Protein AF-A0A822HPT4-F1 (afdb_monomer_lite)

Secondary structure (DSSP, 8-state):
-HHHHHHHHHHHHHHHHHHHHHHHHHHHHS-HHHHHHHHHHHHHHHHHHHHHHHHHHHHHHHHPPSSPPHHHHHHHHHHHHHHHHHHHHHHHHHHHHPPSSPPHHHHHHHHHHHHHHHHHHHHHHTTTTTTSTTTSSSSS---

Foldseek 3Di:
DVVLVVQLVVQLVLLVCLLVLLLCCLVPQADPVVNVPCVVVLSVVLNVLSVQLSVLLSCLSVPADPVGDVVSVCSNVVSSVVSNVSSCVRLVNSVVPDDPDDDPVNVVVVVVVVVVVVLSVCLVVQPPCVVPPPPCPPHPGSD

pLDDT: mean 85.52, std 8.44, range [64.25, 97.12]

Structure (mmCIF, N/CA/C/O backbone):
data_AF-A0A822HPT4-F1
#
_entry.id   AF-A0A822HPT4-F1
#
loop_
_atom_site.group_PDB
_atom_site.id
_atom_site.type_symbol
_atom_site.label_atom_id
_atom_site.label_alt_id
_atom_site.label_comp_id
_atom_site.label_asym_id
_atom_site.label_entity_id
_atom_site.label_seq_id
_atom_site.pdbx_PDB_ins_code
_atom_site.Cartn_x
_atom_site.Cartn_y
_atom_site.Cartn_z
_atom_site.occupancy
_atom_site.B_iso_or_equiv
_atom_site.auth_seq_id
_atom_site.auth_comp_id
_atom_site.auth_asym_id
_atom_site.auth_atom_id
_atom_site.pdbx_PDB_model_num
ATOM 1 N N . THR A 1 1 ? 6.548 -17.124 -20.908 1.00 66.69 1 THR A N 1
ATOM 2 C CA . THR A 1 1 ? 5.258 -17.530 -20.308 1.00 66.69 1 THR A CA 1
ATOM 3 C C . THR A 1 1 ? 5.365 -17.674 -18.801 1.00 66.69 1 THR A C 1
ATOM 5 O O . THR A 1 1 ? 4.751 -16.872 -18.121 1.00 66.69 1 THR A O 1
ATOM 8 N N . ILE A 1 2 ? 6.216 -18.571 -18.275 1.00 81.00 2 ILE A N 1
ATOM 9 C CA . ILE A 1 2 ? 6.401 -18.786 -16.819 1.00 81.00 2 ILE A CA 1
ATOM 10 C C . ILE A 1 2 ? 6.7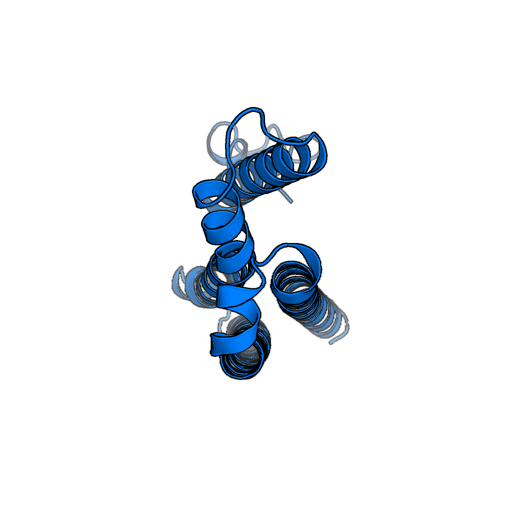55 -17.489 -16.073 1.00 81.00 2 ILE A C 1
ATOM 12 O O . ILE A 1 2 ? 6.095 -17.143 -15.106 1.00 81.00 2 ILE A O 1
ATOM 16 N N . HIS A 1 3 ? 7.729 -16.726 -16.581 1.00 81.69 3 HIS A N 1
ATOM 17 C CA . HIS A 1 3 ? 8.148 -15.449 -15.993 1.00 81.69 3 HIS A CA 1
ATOM 18 C C . HIS A 1 3 ? 6.976 -14.472 -15.786 1.00 81.69 3 HIS A C 1
ATOM 20 O O . HIS A 1 3 ? 6.768 -13.978 -14.687 1.00 81.69 3 HIS A O 1
ATOM 26 N N . THR A 1 4 ? 6.159 -14.228 -16.815 1.00 80.69 4 THR A N 1
ATOM 27 C CA . THR A 1 4 ? 5.013 -13.307 -16.730 1.00 80.69 4 THR A CA 1
ATOM 28 C C . THR A 1 4 ? 3.953 -13.796 -15.748 1.00 80.69 4 THR A C 1
ATOM 30 O O . THR A 1 4 ? 3.425 -12.995 -14.984 1.00 80.69 4 THR A O 1
ATOM 33 N N . THR A 1 5 ? 3.673 -15.101 -15.729 1.00 84.50 5 THR A N 1
ATOM 34 C CA . THR A 1 5 ? 2.715 -15.693 -14.788 1.00 84.50 5 THR A CA 1
ATOM 35 C C . THR A 1 5 ? 3.180 -15.537 -13.341 1.00 84.50 5 THR A C 1
ATOM 37 O O . THR A 1 5 ? 2.372 -15.166 -12.495 1.00 84.50 5 THR A O 1
ATOM 40 N N . SER A 1 6 ? 4.471 -15.737 -13.060 1.00 85.75 6 SER A N 1
ATOM 41 C CA . SER A 1 6 ? 5.031 -15.522 -11.721 1.00 85.75 6 SER A CA 1
ATOM 42 C C . SER A 1 6 ? 4.866 -14.073 -11.253 1.00 85.75 6 SER A C 1
ATOM 44 O O . SER A 1 6 ? 4.433 -13.853 -10.126 1.00 85.75 6 SER A O 1
ATOM 46 N N . PHE A 1 7 ? 5.112 -13.087 -12.126 1.00 85.00 7 PHE A N 1
ATOM 47 C CA . PHE A 1 7 ? 4.865 -11.674 -11.800 1.00 85.00 7 PHE A CA 1
ATOM 48 C C . PHE A 1 7 ? 3.385 -11.377 -11.539 1.00 85.00 7 PHE A C 1
ATOM 50 O O . PHE A 1 7 ? 3.058 -10.651 -10.608 1.00 85.00 7 PHE A O 1
ATOM 57 N N . SER A 1 8 ? 2.469 -11.951 -12.324 1.00 86.44 8 SER A N 1
ATOM 58 C CA . SER A 1 8 ? 1.033 -11.779 -12.076 1.00 86.44 8 SER A CA 1
ATOM 59 C C . SER A 1 8 ? 0.602 -12.350 -10.723 1.00 86.44 8 SER A C 1
ATOM 61 O O . SER A 1 8 ? -0.216 -11.732 -10.047 1.00 86.44 8 SER A O 1
ATOM 63 N N . ILE A 1 9 ? 1.154 -13.495 -10.310 1.00 90.56 9 ILE A N 1
ATOM 64 C CA . ILE A 1 9 ? 0.866 -14.095 -8.998 1.00 90.56 9 ILE A CA 1
ATOM 65 C C . ILE A 1 9 ? 1.363 -13.191 -7.864 1.00 90.56 9 ILE A C 1
ATOM 67 O O . ILE A 1 9 ? 0.636 -12.992 -6.892 1.00 90.56 9 ILE A O 1
ATOM 71 N N . ASP A 1 10 ? 2.550 -12.603 -8.004 1.00 89.88 10 ASP A N 1
ATOM 72 C CA . ASP A 1 10 ? 3.093 -11.656 -7.024 1.00 89.88 10 ASP A CA 1
ATOM 73 C C . ASP A 1 10 ? 2.174 -10.432 -6.842 1.00 89.88 10 ASP A C 1
ATOM 75 O O . ASP A 1 10 ? 1.779 -10.088 -5.726 1.00 89.88 10 ASP A O 1
ATOM 79 N N . TYR A 1 11 ? 1.694 -9.848 -7.944 1.00 89.75 11 TYR A N 1
ATOM 80 C CA . TYR A 1 11 ? 0.758 -8.717 -7.894 1.00 89.75 11 TYR A CA 1
ATOM 81 C C . TYR A 1 11 ? -0.599 -9.064 -7.273 1.00 89.75 11 TYR A C 1
ATOM 83 O O . TYR A 1 11 ? -1.187 -8.239 -6.559 1.00 89.75 11 TYR A O 1
ATOM 91 N N . VAL A 1 12 ? -1.096 -10.281 -7.510 1.00 92.75 12 VAL A N 1
ATOM 92 C CA . VAL A 1 12 ? -2.285 -10.794 -6.816 1.00 92.75 12 VAL A CA 1
ATOM 93 C C . VAL A 1 12 ? -2.003 -10.885 -5.317 1.00 92.75 12 VAL A C 1
ATOM 95 O O . VAL A 1 12 ? -2.818 -10.417 -4.525 1.00 92.75 12 VAL A O 1
ATOM 98 N N . GLY A 1 13 ? -0.840 -11.409 -4.924 1.00 92.88 13 GLY A N 1
ATOM 99 C CA . GLY A 1 13 ? -0.411 -11.497 -3.527 1.00 92.88 13 GLY A CA 1
ATOM 100 C C . GLY A 1 13 ? -0.405 -10.139 -2.821 1.00 92.88 13 GLY A C 1
ATOM 101 O O . GLY A 1 13 ? -1.018 -9.999 -1.762 1.00 92.88 13 GLY A O 1
ATOM 102 N N . ILE A 1 14 ? 0.192 -9.117 -3.441 1.00 91.50 14 ILE A N 1
ATOM 103 C CA . ILE A 1 14 ? 0.207 -7.739 -2.915 1.00 91.50 14 ILE A CA 1
ATOM 104 C C . ILE A 1 14 ? -1.221 -7.207 -2.723 1.00 91.50 14 ILE A C 1
ATOM 106 O O . ILE A 1 14 ? -1.540 -6.615 -1.689 1.00 91.50 14 ILE A O 1
ATOM 110 N N . SER A 1 15 ? -2.098 -7.446 -3.699 1.00 93.38 15 SER A N 1
ATOM 111 C CA . SER A 1 15 ? -3.482 -6.959 -3.670 1.00 93.38 15 SER A CA 1
ATOM 112 C C . SER A 1 15 ? -4.314 -7.655 -2.588 1.00 93.38 15 SER A C 1
ATOM 114 O O . SER A 1 15 ? -5.040 -6.995 -1.841 1.00 93.38 15 SER A O 1
ATOM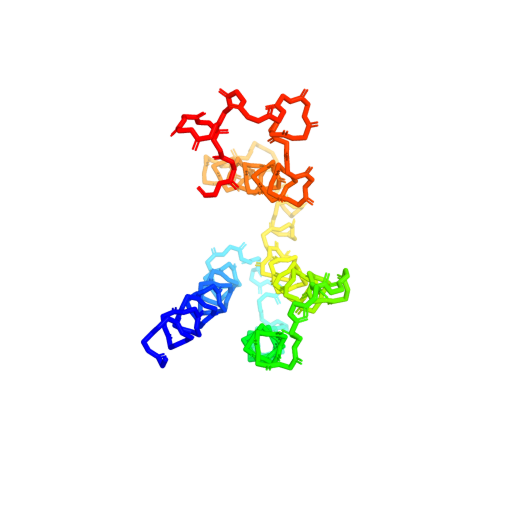 116 N N . VAL A 1 16 ? -4.168 -8.977 -2.453 1.00 94.88 16 VAL A N 1
ATOM 117 C CA . VAL A 1 16 ? -4.824 -9.777 -1.406 1.00 94.88 16 VAL A CA 1
ATOM 118 C C . VAL A 1 16 ? -4.317 -9.375 -0.024 1.00 94.88 16 VAL A C 1
ATOM 120 O O . VAL A 1 16 ? -5.119 -9.227 0.895 1.00 94.88 16 VAL A O 1
ATOM 123 N N . HIS A 1 17 ? -3.014 -9.132 0.128 1.00 93.31 17 HIS A N 1
ATOM 124 C CA . HIS A 1 17 ? -2.440 -8.636 1.377 1.00 93.31 17 HIS A CA 1
ATOM 125 C C . HIS A 1 17 ? -2.982 -7.241 1.743 1.00 93.31 17 HIS A C 1
ATOM 127 O O . HIS A 1 17 ? -3.368 -7.004 2.891 1.00 93.31 17 HIS A O 1
ATOM 133 N N . GLY A 1 18 ? -3.066 -6.318 0.779 1.00 92.94 18 GLY A N 1
ATOM 134 C CA . GLY A 1 18 ? -3.635 -4.983 0.995 1.00 92.94 18 GLY A CA 1
ATOM 135 C C . GLY A 1 18 ? -5.106 -5.026 1.420 1.00 92.94 18 GLY A C 1
ATOM 136 O O . GLY A 1 18 ? -5.495 -4.353 2.375 1.00 92.94 18 GLY A O 1
ATOM 137 N N . PHE A 1 19 ? -5.907 -5.876 0.776 1.00 95.31 19 PHE A N 1
ATOM 138 C CA . PHE A 1 19 ? -7.297 -6.107 1.170 1.00 95.31 19 PHE A CA 1
ATOM 139 C C . PHE A 1 19 ? -7.405 -6.761 2.557 1.00 95.31 19 PHE A C 1
ATOM 141 O O . PHE A 1 19 ? -8.119 -6.263 3.423 1.00 95.31 19 PHE A O 1
ATOM 148 N N . GLY A 1 20 ? -6.677 -7.852 2.798 1.00 94.38 20 GLY A N 1
ATOM 149 C CA . GLY A 1 20 ? -6.748 -8.595 4.057 1.00 94.38 20 GLY A CA 1
ATOM 150 C C . GLY A 1 20 ? -6.314 -7.758 5.260 1.00 94.38 20 GLY A C 1
ATOM 151 O O . GLY A 1 20 ? -6.981 -7.769 6.292 1.00 94.38 20 GLY A O 1
ATOM 152 N N . SER A 1 21 ? -5.242 -6.974 5.115 1.00 92.00 21 SER A N 1
ATOM 153 C CA . SER A 1 21 ? -4.780 -6.062 6.170 1.00 92.00 21 SER A CA 1
ATOM 154 C C . SER A 1 21 ? -5.816 -4.983 6.496 1.00 92.00 21 SER A C 1
ATOM 156 O O . SER A 1 21 ? -6.143 -4.797 7.665 1.00 92.00 21 SER A O 1
ATOM 158 N N . GLY A 1 22 ? -6.397 -4.325 5.487 1.00 93.00 22 GLY A N 1
ATOM 159 C CA . GLY A 1 22 ? -7.448 -3.326 5.711 1.00 93.00 22 GLY A CA 1
ATOM 160 C C . GLY A 1 22 ? -8.714 -3.920 6.328 1.00 93.00 22 GLY A C 1
ATOM 161 O O . GLY A 1 22 ? -9.289 -3.320 7.235 1.00 93.00 22 GLY A O 1
ATOM 162 N N . PHE A 1 23 ? -9.110 -5.123 5.901 1.00 94.75 23 PHE A N 1
ATOM 163 C CA . PHE A 1 23 ? -10.240 -5.849 6.484 1.00 94.75 23 PHE A CA 1
ATOM 164 C C . PHE A 1 23 ? -10.019 -6.123 7.980 1.00 94.75 23 PHE A C 1
ATOM 166 O O . PHE A 1 23 ? -10.888 -5.854 8.807 1.00 94.75 23 PHE A O 1
ATOM 173 N N . LEU A 1 24 ? -8.827 -6.594 8.352 1.00 92.50 24 LEU A N 1
ATOM 174 C CA . LEU A 1 24 ? -8.476 -6.808 9.756 1.00 92.50 24 LEU A CA 1
ATOM 175 C C . LEU A 1 24 ? -8.433 -5.495 10.549 1.00 92.50 24 LEU A C 1
ATOM 177 O O . LEU A 1 24 ? -8.885 -5.472 11.691 1.00 92.50 24 LEU A O 1
ATOM 181 N N . HIS A 1 25 ? -7.940 -4.399 9.966 1.00 90.88 25 HIS A N 1
ATOM 182 C CA . HIS A 1 25 ? -7.904 -3.102 10.647 1.00 90.88 25 HIS A CA 1
ATOM 183 C C . HIS A 1 25 ? -9.301 -2.549 10.942 1.00 90.88 25 HIS A C 1
ATOM 185 O O . HIS A 1 25 ? -9.526 -2.057 12.049 1.00 90.88 25 HIS A O 1
ATOM 191 N N . ILE A 1 26 ? -10.242 -2.632 9.992 1.00 91.75 26 ILE A N 1
ATOM 192 C CA . ILE A 1 26 ? -11.620 -2.198 10.258 1.00 91.75 26 ILE A CA 1
ATOM 193 C C . ILE A 1 26 ? -12.274 -3.096 11.313 1.00 91.75 26 ILE A C 1
ATOM 195 O O . ILE A 1 26 ? -12.942 -2.583 12.198 1.00 91.75 26 ILE A O 1
ATOM 199 N N . TYR A 1 27 ? -12.024 -4.406 11.290 1.00 91.19 27 TYR A N 1
ATOM 200 C CA . TYR A 1 27 ? -12.689 -5.347 12.194 1.00 91.19 27 TYR A CA 1
ATOM 201 C C . TYR A 1 27 ? -12.123 -5.350 13.625 1.00 91.19 27 TYR A C 1
ATOM 203 O O . TYR A 1 27 ? -12.879 -5.437 14.588 1.00 91.19 27 TYR A O 1
ATOM 211 N N . TYR A 1 28 ? -10.800 -5.247 13.792 1.00 87.44 28 TYR A N 1
ATOM 212 C CA . TYR A 1 28 ? -10.147 -5.367 15.105 1.00 87.44 28 TYR A CA 1
ATOM 213 C C . TYR A 1 28 ? -9.687 -4.044 15.717 1.00 87.44 28 TYR A C 1
ATOM 215 O O . TYR A 1 28 ? -9.499 -3.974 16.931 1.00 87.44 28 TYR A O 1
ATOM 223 N N . SER A 1 29 ? -9.433 -3.014 14.908 1.00 85.00 29 SER A N 1
ATOM 224 C CA . SER A 1 29 ? -8.789 -1.778 15.381 1.00 85.00 29 SER A CA 1
ATOM 225 C C . SER A 1 29 ? -9.690 -0.548 15.312 1.00 85.00 29 SER A C 1
ATOM 227 O O . SER A 1 29 ? -9.373 0.469 15.932 1.00 85.00 29 SER A O 1
ATOM 229 N N . ALA A 1 30 ? -10.798 -0.612 14.575 1.00 87.69 30 ALA A N 1
ATOM 230 C CA . ALA A 1 30 ? -11.708 0.513 14.455 1.00 87.69 30 ALA A CA 1
ATOM 231 C C . ALA A 1 30 ? -12.497 0.756 15.751 1.00 87.69 30 ALA A C 1
ATOM 233 O O . ALA A 1 30 ? -12.974 -0.191 16.379 1.00 87.69 30 ALA A O 1
ATOM 234 N N . PRO A 1 31 ? -12.724 2.023 16.136 1.00 88.25 31 PRO A N 1
ATOM 235 C CA . PRO A 1 31 ? -13.698 2.345 17.169 1.00 88.25 31 PRO A CA 1
ATOM 236 C C . PRO A 1 31 ? -15.101 1.877 16.774 1.00 88.25 31 PRO A C 1
ATOM 238 O O . PRO A 1 31 ? -15.515 2.081 15.633 1.00 88.25 31 PRO A O 1
ATOM 241 N N . GLN A 1 32 ? -15.868 1.355 17.736 1.00 89.62 32 GLN A N 1
ATOM 242 C CA . GLN A 1 32 ? -17.216 0.821 17.488 1.00 89.62 32 GLN A CA 1
ATOM 243 C C . GLN A 1 32 ? -18.124 1.814 16.744 1.00 89.62 32 GLN A C 1
ATOM 245 O O . GLN A 1 32 ? -18.746 1.477 15.745 1.00 89.62 32 GLN A O 1
ATOM 250 N N . TRP A 1 33 ? -18.121 3.084 17.168 1.00 90.62 33 TRP A N 1
ATOM 251 C CA . TRP A 1 33 ? -18.935 4.138 16.552 1.00 90.62 33 TRP A CA 1
ATOM 252 C C . TRP A 1 33 ? -18.585 4.410 15.080 1.00 90.62 33 TRP A C 1
ATOM 254 O O . TRP A 1 33 ? -19.419 4.938 14.341 1.00 90.62 33 TRP A O 1
ATOM 264 N N . TYR A 1 34 ? -17.347 4.118 14.670 1.00 91.31 34 TYR A N 1
ATOM 265 C CA . TYR A 1 34 ? -16.881 4.263 13.294 1.00 91.31 34 TYR A CA 1
ATOM 266 C C . TYR A 1 34 ? -17.249 3.020 12.489 1.00 91.31 34 TYR A C 1
ATOM 268 O O . TYR A 1 34 ? -17.841 3.145 11.418 1.00 91.31 34 TYR A O 1
ATOM 276 N N . TYR A 1 35 ? -16.958 1.842 13.046 1.00 93.06 35 TYR A N 1
ATOM 277 C CA . TYR A 1 35 ? -17.282 0.542 12.466 1.00 93.06 35 TYR A CA 1
ATOM 278 C C . TYR A 1 35 ? -18.762 0.448 12.073 1.00 93.06 35 TYR A C 1
ATOM 280 O O . TYR A 1 35 ? -19.066 0.282 10.891 1.00 93.06 35 TYR A O 1
ATOM 288 N N . ASP A 1 36 ? -19.668 0.710 13.022 1.00 92.88 36 ASP A N 1
ATOM 289 C CA . ASP A 1 36 ? -21.123 0.589 12.832 1.00 92.88 36 ASP A CA 1
ATOM 290 C C . ASP A 1 36 ? -21.664 1.479 11.698 1.00 92.88 36 ASP A C 1
ATOM 292 O O . ASP A 1 36 ? -22.734 1.223 11.145 1.00 92.88 36 ASP A O 1
ATOM 296 N N . LYS A 1 37 ? -20.946 2.555 11.352 1.00 93.69 37 LYS A N 1
ATOM 297 C CA . LYS A 1 37 ? -21.363 3.503 10.314 1.00 93.69 37 LYS A CA 1
ATOM 298 C C . LYS A 1 37 ? -20.839 3.167 8.927 1.00 93.69 37 LYS A C 1
ATOM 300 O O . LYS A 1 37 ? -21.495 3.532 7.953 1.00 93.69 37 LYS A O 1
ATOM 305 N N . ILE A 1 38 ? -19.652 2.572 8.823 1.00 94.69 38 ILE A N 1
ATOM 306 C CA . ILE A 1 38 ? -18.912 2.550 7.555 1.00 94.69 38 ILE A CA 1
ATOM 307 C C . ILE A 1 38 ? -18.420 1.174 7.126 1.00 94.69 38 ILE A C 1
ATOM 309 O O . ILE A 1 38 ? -17.975 1.068 5.989 1.00 94.69 38 ILE A O 1
ATOM 313 N N . GLU A 1 39 ? -18.519 0.133 7.960 1.00 92.44 39 GLU A N 1
ATOM 314 C CA . GLU A 1 39 ? -17.969 -1.206 7.685 1.00 92.44 39 GLU A CA 1
ATOM 315 C C . GLU A 1 39 ? -18.227 -1.668 6.241 1.00 92.44 39 GLU A C 1
ATOM 317 O O . GLU A 1 39 ? -17.284 -1.886 5.479 1.00 92.44 39 GLU A O 1
ATOM 322 N N . TYR A 1 40 ? -19.494 -1.750 5.828 1.00 92.75 40 TYR A N 1
ATOM 323 C CA . TYR A 1 40 ? -19.856 -2.252 4.501 1.00 92.75 40 TYR A CA 1
ATOM 324 C C . TYR A 1 40 ? -19.284 -1.401 3.363 1.00 92.75 40 TYR A C 1
ATOM 326 O O . TYR A 1 40 ? -18.769 -1.936 2.381 1.00 92.75 40 TYR A O 1
ATOM 334 N N . GLN A 1 41 ? -19.355 -0.073 3.493 1.00 95.38 41 GLN A N 1
ATOM 335 C CA . GLN A 1 41 ? -18.824 0.852 2.489 1.00 95.38 41 GLN A CA 1
ATOM 336 C C . GLN A 1 41 ? -17.300 0.757 2.414 1.00 95.38 41 GLN A C 1
ATOM 338 O O . GLN A 1 41 ? -16.735 0.736 1.322 1.00 95.38 41 GLN A O 1
ATOM 343 N N . TYR A 1 42 ? -16.649 0.652 3.571 1.00 94.06 42 TYR A N 1
ATOM 344 C CA . TYR A 1 42 ? -15.208 0.527 3.689 1.00 94.06 42 TYR A CA 1
ATOM 345 C C . TYR A 1 42 ? -14.707 -0.756 3.034 1.00 94.06 42 TYR A C 1
ATOM 347 O O . TYR A 1 42 ? -13.845 -0.703 2.158 1.00 94.06 42 TYR A O 1
ATOM 355 N N . VAL A 1 43 ? -15.287 -1.903 3.391 1.00 95.38 43 VAL A N 1
ATOM 356 C CA . VAL A 1 43 ? -14.900 -3.204 2.828 1.00 95.38 43 VAL A CA 1
ATOM 357 C C . VAL A 1 43 ? -15.163 -3.252 1.322 1.00 95.38 43 VAL A C 1
ATOM 359 O O . VAL A 1 43 ? -14.335 -3.770 0.573 1.00 95.38 43 VAL A O 1
ATOM 362 N N . PHE A 1 44 ? -16.266 -2.663 0.850 1.00 96.69 44 PHE A N 1
ATOM 363 C CA . PHE A 1 44 ? -16.566 -2.596 -0.580 1.00 96.69 44 PHE A CA 1
ATOM 364 C C . PHE A 1 44 ? -15.549 -1.747 -1.356 1.00 96.69 44 PHE A C 1
ATOM 366 O O . PHE A 1 44 ? -15.024 -2.194 -2.376 1.00 96.69 44 PHE A O 1
ATOM 373 N N . ILE A 1 45 ? -15.217 -0.548 -0.865 1.00 96.69 45 ILE A N 1
ATOM 374 C CA . ILE A 1 45 ? -14.196 0.310 -1.487 1.00 96.69 45 ILE A CA 1
ATOM 375 C C . ILE A 1 45 ? -12.827 -0.378 -1.451 1.00 96.69 45 ILE A C 1
ATOM 377 O O . ILE A 1 45 ? -12.106 -0.363 -2.448 1.00 96.69 45 ILE A O 1
ATOM 381 N N . LEU A 1 46 ? -12.487 -1.025 -0.336 1.00 96.50 46 LEU A N 1
ATOM 382 C CA . LEU A 1 46 ? -11.242 -1.769 -0.177 1.00 96.50 46 LEU A CA 1
ATOM 383 C C . LEU A 1 46 ? -11.133 -2.918 -1.192 1.00 96.50 46 LEU A C 1
ATOM 385 O O . LEU A 1 46 ? -10.077 -3.105 -1.796 1.00 96.50 46 LEU A O 1
ATOM 389 N N . LEU A 1 47 ? -12.226 -3.650 -1.428 1.00 96.75 47 LEU A N 1
ATOM 390 C CA . LEU A 1 47 ? -12.290 -4.697 -2.448 1.00 96.75 47 LEU A CA 1
ATOM 391 C C . LEU A 1 47 ? -12.062 -4.123 -3.852 1.00 96.75 47 LEU A C 1
ATOM 393 O O . LEU A 1 47 ? -11.249 -4.657 -4.608 1.00 96.75 47 LEU A O 1
ATOM 397 N N . LEU A 1 48 ? -12.741 -3.024 -4.193 1.00 97.12 48 LEU A N 1
ATOM 398 C CA . LEU A 1 48 ? -12.574 -2.365 -5.491 1.00 97.12 48 LEU A CA 1
ATOM 399 C C . LEU A 1 48 ? -11.138 -1.874 -5.698 1.00 97.12 48 LEU A C 1
ATOM 401 O O . LEU A 1 48 ? -10.575 -2.083 -6.771 1.00 97.12 48 LEU A O 1
ATOM 405 N N . LEU A 1 49 ? -10.528 -1.274 -4.674 1.00 96.25 49 LEU A N 1
ATOM 406 C CA . LEU A 1 49 ? -9.130 -0.844 -4.709 1.00 96.25 49 LEU A CA 1
ATOM 407 C C . LEU A 1 49 ? -8.175 -2.029 -4.886 1.00 96.25 49 LEU A C 1
ATOM 409 O O . LEU A 1 49 ? -7.240 -1.929 -5.678 1.00 96.25 49 LEU A O 1
ATOM 413 N N . GLY A 1 50 ? -8.424 -3.154 -4.210 1.00 95.94 50 GLY A N 1
ATOM 414 C CA . GLY A 1 50 ? -7.643 -4.383 -4.369 1.00 95.94 50 GLY A CA 1
ATOM 415 C C . GLY A 1 50 ? -7.712 -4.941 -5.791 1.00 95.94 50 GLY A C 1
ATOM 416 O O . GLY A 1 50 ? -6.680 -5.220 -6.403 1.00 95.94 50 GLY A O 1
ATOM 417 N N . ILE A 1 51 ? -8.919 -5.034 -6.358 1.00 96.00 51 ILE A N 1
ATOM 418 C CA . ILE A 1 51 ? -9.123 -5.475 -7.747 1.00 96.00 51 ILE A CA 1
ATOM 419 C C . ILE A 1 51 ? -8.435 -4.513 -8.719 1.00 96.00 51 ILE A C 1
ATOM 421 O O . ILE A 1 51 ? -7.748 -4.954 -9.641 1.00 96.00 51 ILE A O 1
ATOM 425 N N . PHE A 1 52 ? -8.583 -3.204 -8.508 1.00 95.44 52 PHE A N 1
ATOM 426 C CA . PHE A 1 52 ? -8.003 -2.187 -9.379 1.00 95.44 52 PHE A CA 1
ATOM 427 C C . PHE A 1 52 ? -6.471 -2.184 -9.325 1.00 95.44 52 PHE A C 1
ATOM 429 O O . PHE A 1 52 ? -5.826 -2.105 -10.369 1.00 95.44 52 PHE A O 1
ATOM 436 N N . ALA A 1 53 ? -5.882 -2.344 -8.137 1.00 94.94 53 ALA A N 1
ATOM 437 C CA . ALA A 1 53 ? -4.441 -2.500 -7.970 1.00 94.94 53 ALA A CA 1
ATOM 438 C C . ALA A 1 53 ? -3.922 -3.750 -8.683 1.00 94.94 53 ALA A C 1
ATOM 440 O O . ALA A 1 53 ? -2.956 -3.658 -9.443 1.00 94.94 53 ALA A O 1
ATOM 441 N N . CYS A 1 54 ? -4.590 -4.893 -8.524 1.00 94.56 54 CYS A N 1
ATOM 442 C CA . CYS A 1 54 ? -4.223 -6.117 -9.230 1.00 94.56 54 CYS A CA 1
ATOM 443 C C . CYS A 1 54 ? -4.309 -5.933 -10.752 1.00 94.56 54 CYS A C 1
ATOM 445 O O . CYS A 1 54 ? -3.379 -6.280 -11.485 1.00 94.56 54 CYS A O 1
ATOM 447 N N . PHE A 1 55 ? -5.416 -5.363 -11.233 1.00 94.38 55 PHE A N 1
ATOM 448 C CA . PHE A 1 55 ? -5.658 -5.149 -12.655 1.00 94.38 55 PHE A CA 1
ATOM 449 C C . PHE A 1 55 ? -4.617 -4.216 -13.273 1.00 94.38 55 PHE A C 1
ATOM 451 O O . PHE A 1 55 ? -4.018 -4.571 -14.286 1.00 94.38 55 PHE A O 1
ATOM 458 N N . LEU A 1 56 ? -4.356 -3.057 -12.660 1.00 93.50 56 LEU A N 1
ATOM 459 C CA . LEU A 1 56 ? -3.387 -2.092 -13.178 1.00 93.50 56 LEU A CA 1
ATOM 460 C C . LEU A 1 56 ? -1.955 -2.629 -13.162 1.00 93.50 56 LEU A C 1
ATOM 462 O O . LEU A 1 56 ? -1.217 -2.376 -14.113 1.00 93.50 56 LEU A O 1
ATOM 466 N N . ASN A 1 57 ? -1.569 -3.400 -12.142 1.00 91.62 57 ASN A N 1
ATOM 467 C CA . ASN A 1 57 ? -0.250 -4.030 -12.106 1.00 91.62 57 ASN A CA 1
ATOM 468 C C . ASN A 1 57 ? -0.068 -5.044 -13.242 1.00 91.62 57 ASN A C 1
ATOM 470 O O . ASN A 1 57 ? 0.925 -4.988 -13.976 1.00 91.62 57 ASN A O 1
ATOM 474 N N . CYS A 1 58 ? -1.049 -5.930 -13.430 1.00 91.31 58 CYS A N 1
ATOM 475 C CA . CYS A 1 58 ? -1.053 -6.896 -14.527 1.00 91.31 58 CYS A CA 1
ATOM 476 C C . CYS A 1 58 ? -1.099 -6.202 -15.898 1.00 91.31 58 CYS A C 1
ATOM 478 O O . CYS A 1 58 ? -0.345 -6.571 -16.799 1.00 91.31 58 CYS A O 1
ATOM 480 N N . PHE A 1 59 ? -1.927 -5.165 -16.046 1.00 91.12 59 PHE A N 1
ATOM 481 C CA . PHE A 1 59 ? -2.024 -4.368 -17.268 1.00 91.12 59 PHE A CA 1
ATOM 482 C C . PHE A 1 59 ? -0.700 -3.673 -17.594 1.00 91.12 59 PHE A C 1
ATOM 484 O O . PHE A 1 59 ? -0.224 -3.766 -18.722 1.00 91.12 59 PHE A O 1
ATOM 491 N N . ALA A 1 60 ? -0.063 -3.032 -16.613 1.00 90.94 60 ALA A N 1
ATOM 492 C CA . ALA A 1 60 ? 1.212 -2.352 -16.805 1.00 90.94 60 ALA A CA 1
ATOM 493 C C . ALA A 1 60 ? 2.327 -3.324 -17.219 1.00 90.94 60 ALA A C 1
ATOM 495 O O . ALA A 1 60 ? 3.164 -2.994 -18.059 1.00 90.94 60 ALA A O 1
ATOM 496 N N . GLN A 1 61 ? 2.330 -4.537 -16.665 1.00 87.56 61 GLN A N 1
ATOM 497 C CA . GLN A 1 61 ? 3.296 -5.566 -17.041 1.00 87.56 61 GLN A CA 1
ATOM 498 C C . GLN A 1 61 ? 3.049 -6.129 -18.448 1.00 87.56 61 GLN A C 1
ATOM 500 O O . GLN A 1 61 ? 4.007 -6.488 -19.130 1.00 87.56 61 GLN A O 1
ATOM 505 N N . TYR A 1 62 ? 1.788 -6.206 -18.880 1.00 88.00 62 TYR A N 1
ATOM 506 C CA . TYR A 1 62 ? 1.417 -6.696 -20.207 1.00 88.00 62 TYR A CA 1
ATOM 507 C C . TYR A 1 62 ? 1.613 -5.647 -21.314 1.00 88.00 62 TYR A C 1
ATOM 509 O O . TYR A 1 62 ? 2.119 -5.978 -22.381 1.00 88.00 62 TYR A O 1
ATOM 517 N N . TYR A 1 63 ? 1.215 -4.395 -21.068 1.00 90.00 63 TYR A N 1
ATOM 518 C CA . TYR A 1 63 ? 1.145 -3.338 -22.083 1.00 90.00 63 TYR A CA 1
ATOM 519 C C . TYR A 1 63 ? 2.478 -2.615 -22.320 1.00 90.00 63 TYR A C 1
ATOM 521 O O . TYR A 1 63 ? 2.800 -2.253 -23.451 1.00 90.00 63 TYR A O 1
ATOM 529 N N . PHE A 1 64 ? 3.260 -2.360 -21.265 1.00 89.19 64 PHE A N 1
ATOM 530 C CA . PHE A 1 64 ? 4.501 -1.597 -21.401 1.00 89.19 64 PHE A CA 1
ATOM 531 C C . PHE A 1 64 ? 5.673 -2.504 -21.778 1.00 89.19 64 PHE A C 1
ATOM 533 O O . PHE A 1 64 ? 6.064 -3.384 -21.009 1.00 89.19 64 PHE A O 1
ATOM 540 N N . HIS A 1 65 ? 6.292 -2.220 -22.924 1.00 85.81 65 HIS A N 1
ATOM 541 C CA . HIS A 1 65 ? 7.491 -2.904 -23.406 1.00 85.81 65 HIS A CA 1
ATOM 542 C C . HIS A 1 65 ? 8.765 -2.071 -23.183 1.00 85.81 65 HIS A C 1
ATOM 544 O O . HIS A 1 65 ? 8.678 -0.848 -23.049 1.00 85.81 65 HIS A O 1
ATOM 550 N N . PRO A 1 66 ? 9.951 -2.708 -23.127 1.00 84.81 66 PRO A N 1
ATOM 551 C CA . PRO A 1 66 ? 11.222 -1.997 -23.055 1.00 84.81 66 PRO A CA 1
ATOM 552 C C . PRO A 1 66 ? 11.453 -1.066 -24.262 1.00 84.81 66 PRO A C 1
ATOM 554 O O . PRO A 1 66 ? 11.134 -1.463 -25.384 1.00 84.81 66 PRO A O 1
ATOM 557 N N . PRO A 1 67 ? 12.076 0.113 -24.070 1.00 82.81 67 PRO A N 1
ATOM 558 C CA . PRO A 1 67 ? 12.483 0.706 -22.792 1.00 82.81 67 PRO A CA 1
ATOM 559 C C . PRO A 1 67 ? 11.267 1.171 -21.975 1.00 82.81 67 PRO A C 1
ATOM 561 O O . PRO A 1 67 ? 10.383 1.854 -22.484 1.00 82.81 67 PRO A O 1
ATOM 564 N N . TYR A 1 68 ? 11.208 0.784 -20.698 1.00 83.19 68 TYR A N 1
ATOM 565 C CA . TYR A 1 68 ? 10.009 0.999 -19.889 1.00 83.19 68 TYR A CA 1
ATOM 566 C C . TYR A 1 68 ? 9.794 2.489 -19.580 1.00 83.19 68 TYR A C 1
ATOM 568 O O . TYR A 1 68 ? 10.683 3.121 -19.004 1.00 83.19 68 TYR A O 1
ATOM 576 N N . PRO A 1 69 ? 8.616 3.058 -19.893 1.00 87.94 69 PRO A N 1
ATOM 577 C CA . PRO A 1 69 ? 8.316 4.438 -19.547 1.00 87.94 69 PRO A CA 1
ATOM 578 C C . PRO A 1 69 ? 8.049 4.582 -18.039 1.00 87.94 69 PRO A C 1
ATOM 580 O O . PRO A 1 69 ? 7.559 3.641 -17.405 1.00 87.94 69 PRO A O 1
ATOM 583 N N . PRO A 1 70 ? 8.250 5.781 -17.457 1.00 86.50 70 PRO A N 1
ATOM 584 C CA . PRO A 1 70 ? 7.940 6.048 -16.047 1.00 86.50 70 PRO A CA 1
ATOM 585 C C . PRO A 1 70 ? 6.463 5.793 -15.706 1.00 86.50 70 PRO A C 1
ATOM 587 O O . PRO A 1 70 ? 6.134 5.456 -14.571 1.00 86.50 70 PRO A O 1
ATOM 590 N N . LEU A 1 71 ? 5.575 5.874 -16.703 1.00 88.31 71 LEU A N 1
ATOM 591 C CA . LEU A 1 71 ? 4.158 5.556 -16.554 1.00 88.31 71 LEU A CA 1
ATOM 592 C C . LEU A 1 71 ? 3.918 4.108 -16.095 1.00 88.31 71 LEU A C 1
ATOM 594 O O . LEU A 1 71 ? 3.004 3.885 -15.307 1.00 88.31 71 LEU A O 1
ATOM 598 N N . LYS A 1 72 ? 4.766 3.144 -16.495 1.00 89.25 72 LYS A N 1
ATOM 599 C CA . LYS A 1 72 ? 4.683 1.757 -16.006 1.00 89.25 72 LYS A CA 1
ATOM 600 C C . LYS A 1 72 ? 4.792 1.712 -14.482 1.00 89.25 72 LYS A C 1
ATOM 602 O O . LYS A 1 72 ? 3.958 1.095 -13.828 1.00 89.25 72 LYS A O 1
ATOM 607 N N . ARG A 1 73 ? 5.783 2.423 -13.928 1.00 85.75 73 ARG A N 1
ATOM 608 C CA . ARG A 1 73 ? 6.008 2.535 -12.479 1.00 85.75 73 ARG A CA 1
ATOM 609 C C . ARG A 1 73 ? 4.787 3.172 -11.810 1.00 85.75 73 ARG A C 1
ATOM 611 O O . ARG A 1 73 ? 4.261 2.624 -10.852 1.00 85.75 73 ARG A O 1
ATOM 618 N N . ILE A 1 74 ? 4.264 4.270 -12.356 1.00 88.19 74 ILE A N 1
ATOM 619 C CA . ILE A 1 74 ? 3.076 4.939 -11.797 1.00 88.19 74 ILE A CA 1
ATOM 620 C C . ILE A 1 74 ? 1.865 3.993 -11.765 1.00 88.19 74 ILE A C 1
ATOM 622 O O . ILE A 1 74 ? 1.227 3.875 -10.722 1.00 88.19 74 ILE A O 1
ATOM 626 N N . CYS A 1 75 ? 1.579 3.275 -12.856 1.00 89.12 75 CYS A N 1
ATOM 627 C CA . CYS A 1 75 ? 0.472 2.315 -12.909 1.00 89.12 75 CYS A CA 1
ATOM 628 C C . CYS A 1 75 ? 0.613 1.172 -11.895 1.00 89.12 75 CYS A C 1
ATOM 630 O O . CYS A 1 75 ? -0.403 0.643 -11.456 1.00 89.12 75 CYS A O 1
ATOM 632 N N . GLN A 1 76 ? 1.839 0.801 -11.519 1.00 89.31 76 GLN A N 1
ATOM 633 C CA . GLN A 1 76 ? 2.092 -0.274 -10.561 1.00 89.31 76 GLN A CA 1
ATOM 634 C C . GLN A 1 76 ? 2.030 0.208 -9.102 1.00 89.31 76 GLN A C 1
ATOM 636 O O . GLN A 1 76 ? 1.332 -0.377 -8.273 1.00 89.31 76 GLN A O 1
ATOM 641 N N . PHE A 1 77 ? 2.707 1.314 -8.782 1.00 87.31 77 PHE A N 1
ATOM 642 C CA . PHE A 1 77 ? 2.850 1.784 -7.397 1.00 87.31 77 PHE A CA 1
ATOM 643 C C . PHE A 1 77 ? 1.677 2.621 -6.905 1.00 87.31 77 PHE A C 1
ATOM 645 O O . PHE A 1 77 ? 1.287 2.488 -5.746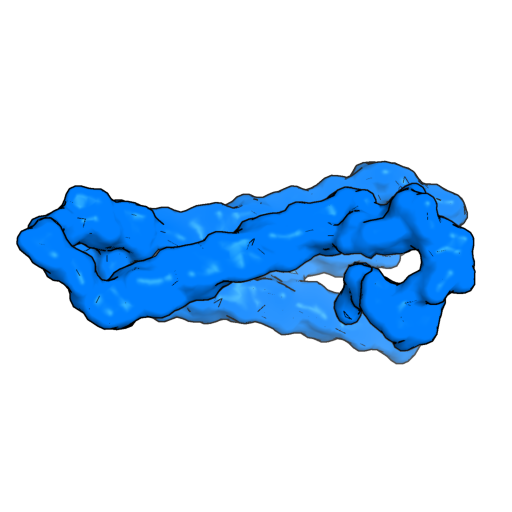 1.00 87.31 77 PHE A O 1
ATOM 652 N N . LEU A 1 78 ? 1.104 3.477 -7.755 1.00 89.44 78 LEU A N 1
ATOM 653 C CA . LEU A 1 78 ? 0.042 4.391 -7.340 1.00 89.44 78 LEU A CA 1
ATOM 654 C C . LEU A 1 78 ? -1.187 3.660 -6.767 1.00 89.44 78 LEU A C 1
ATOM 656 O O . LEU A 1 78 ? -1.597 4.008 -5.659 1.00 89.44 78 LEU A O 1
ATOM 660 N N . PRO A 1 79 ? -1.775 2.645 -7.436 1.00 90.94 79 PRO A N 1
ATOM 661 C CA . PRO A 1 79 ? -2.970 1.998 -6.902 1.00 90.94 79 PRO A CA 1
ATOM 662 C C . PRO A 1 79 ? -2.677 1.166 -5.646 1.00 90.94 79 PRO A C 1
ATOM 664 O O . PRO A 1 79 ? -3.491 1.164 -4.726 1.00 90.94 79 PRO A O 1
ATOM 667 N N . CYS A 1 80 ? -1.503 0.532 -5.554 1.00 91.94 80 CYS A N 1
ATOM 668 C CA . CYS A 1 80 ? -1.061 -0.160 -4.339 1.00 91.94 80 CYS A CA 1
ATOM 669 C C . CYS A 1 80 ? -0.890 0.811 -3.164 1.00 91.94 80 CYS A C 1
ATOM 671 O O . CYS A 1 80 ? -1.305 0.511 -2.046 1.00 91.94 80 CYS A O 1
ATOM 673 N N . GLY A 1 81 ? -0.321 1.992 -3.420 1.00 89.94 81 GLY A N 1
ATOM 674 C CA . GLY A 1 81 ? -0.176 3.047 -2.421 1.00 89.94 81 GLY A CA 1
ATOM 675 C C . GLY A 1 81 ? -1.527 3.557 -1.923 1.00 89.94 81 GLY A C 1
ATOM 676 O O . GLY A 1 81 ? -1.725 3.671 -0.717 1.00 89.94 81 GLY A O 1
ATOM 677 N N . ILE A 1 82 ? -2.484 3.795 -2.826 1.00 93.31 82 ILE A N 1
ATOM 678 C CA . ILE A 1 82 ? -3.848 4.207 -2.454 1.00 93.31 82 ILE A CA 1
ATOM 679 C C . ILE A 1 82 ? -4.537 3.116 -1.623 1.00 93.31 82 ILE A C 1
ATOM 681 O O . ILE A 1 82 ? -5.131 3.430 -0.592 1.00 93.31 82 ILE A O 1
ATOM 685 N N . LEU A 1 83 ? -4.426 1.846 -2.031 1.00 94.75 83 LEU A N 1
ATOM 686 C CA . LEU A 1 83 ? -4.966 0.707 -1.285 1.00 94.75 83 LEU A CA 1
ATOM 687 C C . LEU A 1 83 ? -4.395 0.646 0.137 1.00 94.75 83 LEU A C 1
ATOM 689 O O . LEU A 1 83 ? -5.149 0.479 1.092 1.00 94.75 83 LEU A O 1
ATOM 693 N N . TRP A 1 84 ? -3.082 0.826 0.285 1.00 91.62 84 TRP A N 1
ATOM 694 C CA . TRP A 1 84 ? -2.422 0.829 1.589 1.00 91.62 84 TRP A CA 1
ATOM 695 C C . TRP A 1 84 ? -2.817 2.034 2.455 1.00 91.62 84 TRP A C 1
ATOM 697 O O . TRP A 1 84 ? -3.132 1.871 3.629 1.00 91.62 84 TRP A O 1
ATOM 707 N N . ILE A 1 85 ? -2.870 3.245 1.888 1.00 91.94 85 ILE A N 1
ATOM 708 C CA . ILE A 1 85 ? -3.329 4.436 2.624 1.00 91.94 85 ILE A CA 1
ATOM 709 C C . ILE A 1 85 ? -4.755 4.214 3.128 1.00 91.94 85 ILE A C 1
ATOM 711 O O . ILE A 1 85 ? -5.053 4.493 4.287 1.00 91.94 85 ILE A O 1
ATOM 715 N N . TYR A 1 86 ? -5.632 3.680 2.277 1.00 94.19 86 TYR A N 1
ATOM 716 C CA . TYR A 1 86 ? -7.005 3.383 2.659 1.00 94.19 86 TYR A CA 1
ATOM 717 C C . TYR A 1 86 ? -7.081 2.301 3.747 1.00 94.19 86 TYR A C 1
ATOM 719 O O . TYR A 1 86 ? -7.875 2.425 4.685 1.00 94.19 86 TYR A O 1
ATOM 727 N N . SER A 1 87 ? -6.217 1.280 3.678 1.00 93.50 87 SER A N 1
ATOM 728 C CA . SER A 1 87 ? -6.180 0.171 4.639 1.00 93.50 87 SER A CA 1
ATOM 729 C C . SER A 1 87 ? -5.824 0.611 6.067 1.00 93.50 87 SER A C 1
ATOM 731 O O . SER A 1 87 ? -6.262 -0.023 7.024 1.00 93.50 87 SER A O 1
ATOM 733 N N . ILE A 1 88 ? -5.082 1.710 6.244 1.00 90.69 88 ILE A N 1
ATOM 734 C CA . ILE A 1 88 ? -4.661 2.208 7.568 1.00 90.69 88 ILE A CA 1
ATOM 735 C C . ILE A 1 88 ? -5.590 3.276 8.174 1.00 90.69 88 ILE A C 1
ATOM 737 O O . ILE A 1 88 ? -5.426 3.625 9.344 1.00 90.69 88 ILE A O 1
ATOM 741 N N . ILE A 1 89 ? -6.581 3.791 7.433 1.00 90.81 89 ILE A N 1
ATOM 742 C CA . ILE A 1 89 ? -7.505 4.837 7.923 1.00 90.81 89 ILE A CA 1
ATOM 743 C C . ILE A 1 89 ? -8.189 4.467 9.255 1.00 90.81 89 ILE A C 1
ATOM 745 O O . ILE A 1 89 ? -8.155 5.297 10.171 1.00 90.81 89 ILE A O 1
ATOM 749 N N . PRO A 1 90 ? -8.773 3.259 9.429 1.00 88.81 90 PRO A N 1
ATOM 750 C CA . PRO A 1 90 ? -9.454 2.901 10.676 1.00 88.81 90 PRO A CA 1
ATOM 751 C C . PRO A 1 90 ? -8.512 2.934 11.882 1.00 88.81 90 PRO A C 1
ATOM 753 O O . PRO A 1 90 ? -8.905 3.329 12.979 1.00 88.81 90 PRO A O 1
ATOM 756 N N . LEU A 1 91 ? -7.246 2.582 11.654 1.00 85.44 91 LEU A N 1
ATOM 757 C CA . LEU A 1 91 ? -6.204 2.569 12.670 1.00 85.44 91 LEU A CA 1
ATOM 758 C C . LEU A 1 91 ? -5.845 3.990 13.116 1.00 85.44 91 LEU A C 1
ATOM 760 O O . LEU A 1 91 ? -5.765 4.258 14.313 1.00 85.44 91 LEU A O 1
ATOM 764 N N . ILE A 1 92 ? -5.701 4.918 12.167 1.00 86.25 92 ILE A N 1
ATOM 765 C CA . ILE A 1 92 ? -5.445 6.336 12.457 1.00 86.25 92 ILE A CA 1
ATOM 766 C C . ILE A 1 92 ? -6.602 6.933 13.274 1.00 86.25 92 ILE A C 1
ATOM 768 O O . ILE A 1 92 ? -6.371 7.583 14.294 1.00 86.25 92 ILE A O 1
ATOM 772 N N . ILE A 1 93 ? -7.848 6.672 12.871 1.00 87.62 93 ILE A N 1
ATOM 773 C CA . ILE A 1 93 ? -9.049 7.142 13.583 1.00 87.62 93 ILE A CA 1
ATOM 774 C C . ILE A 1 93 ? -9.116 6.557 15.002 1.00 87.62 93 ILE A C 1
ATOM 776 O O . ILE A 1 93 ? -9.444 7.273 15.956 1.00 87.62 93 ILE A O 1
ATOM 780 N N . GLY A 1 94 ? -8.764 5.278 15.153 1.00 83.25 94 GLY A N 1
ATOM 781 C CA . GLY A 1 94 ? -8.635 4.611 16.446 1.00 83.25 94 GLY A CA 1
ATOM 782 C C . GLY A 1 94 ? -7.619 5.292 17.357 1.00 83.25 94 GLY A C 1
ATOM 783 O O . GLY A 1 94 ? -7.952 5.643 18.488 1.00 83.25 94 GLY A O 1
ATOM 784 N N . LEU A 1 95 ? -6.418 5.568 16.843 1.00 81.31 95 LEU A N 1
ATOM 785 C CA . LEU A 1 95 ? -5.346 6.234 17.587 1.00 81.31 95 LEU A CA 1
ATOM 786 C C . LEU A 1 95 ? -5.729 7.641 18.058 1.00 81.31 95 LEU A C 1
ATOM 788 O O . LEU A 1 95 ? -5.467 7.979 19.210 1.00 81.31 95 LEU A O 1
ATOM 792 N N . PHE A 1 96 ? -6.377 8.447 17.210 1.00 80.12 96 PHE A N 1
ATOM 793 C CA . PHE A 1 96 ? -6.845 9.785 17.601 1.00 80.12 96 PHE A CA 1
ATOM 794 C C . PHE A 1 96 ? -7.935 9.748 18.678 1.00 80.12 96 PHE A C 1
ATOM 796 O O . PHE A 1 96 ? -8.082 10.702 19.440 1.00 80.12 96 PHE A O 1
ATOM 803 N N . SER A 1 97 ? -8.695 8.655 18.748 1.00 77.19 97 SER A N 1
ATOM 804 C CA . SER A 1 97 ? -9.758 8.471 19.741 1.00 77.19 97 SER A CA 1
ATOM 805 C C . SER A 1 97 ? -9.243 7.917 21.078 1.00 77.19 97 SER A C 1
ATOM 807 O O . SER A 1 97 ? -9.980 7.923 22.067 1.00 77.19 97 SER A O 1
ATOM 809 N N . CYS A 1 98 ? -7.999 7.426 21.137 1.00 71.62 98 CYS A N 1
ATOM 810 C CA . CYS A 1 98 ? -7.414 6.865 22.352 1.00 71.62 98 CYS A CA 1
ATOM 811 C C . CYS A 1 98 ? -7.063 7.953 23.377 1.00 71.62 98 CYS A C 1
ATOM 813 O O . CYS A 1 98 ? -6.449 8.971 23.065 1.00 71.62 98 CYS A O 1
ATOM 815 N N . LYS A 1 99 ? -7.390 7.693 24.648 1.00 67.81 99 LYS A N 1
ATOM 816 C CA . LYS A 1 99 ? -6.867 8.469 25.778 1.00 67.81 99 LYS A CA 1
ATOM 817 C C . LYS A 1 99 ? -5.479 7.942 26.135 1.00 67.81 99 LYS A C 1
ATOM 819 O O . LYS A 1 99 ? -5.285 6.733 26.195 1.00 67.81 99 LYS A O 1
ATOM 824 N N . PHE A 1 100 ? -4.528 8.840 26.381 1.00 71.44 100 PHE A N 1
ATOM 825 C CA . PHE A 1 100 ? -3.198 8.456 26.852 1.00 71.44 100 PHE A CA 1
ATOM 826 C C . PHE A 1 100 ? -3.265 7.853 28.266 1.00 71.44 100 PHE A C 1
ATOM 828 O O . PHE A 1 100 ? -4.047 8.344 29.086 1.00 71.44 100 PHE A O 1
ATOM 835 N N . PRO A 1 101 ? -2.431 6.842 28.582 1.00 70.94 101 PRO A N 1
ATOM 836 C CA . PRO A 1 101 ? -1.354 6.273 27.759 1.00 70.94 101 PRO A CA 1
ATOM 837 C C . PRO A 1 101 ? -1.832 5.267 26.692 1.00 70.94 101 PRO A C 1
ATOM 839 O O . PRO A 1 101 ? -2.823 4.569 26.871 1.00 70.94 101 PRO A O 1
ATOM 842 N N . LEU A 1 102 ? -1.096 5.192 25.576 1.00 73.69 102 LEU A N 1
ATOM 843 C CA . LEU A 1 102 ? -1.353 4.240 24.488 1.00 73.69 102 LEU A CA 1
ATOM 844 C C . LEU A 1 102 ? -1.047 2.800 24.923 1.00 73.69 102 LEU A C 1
ATOM 846 O O . LEU A 1 102 ? -0.055 2.538 25.601 1.00 73.69 102 LEU A O 1
ATOM 850 N N . ASN A 1 103 ? -1.866 1.858 24.459 1.00 79.81 103 ASN A N 1
ATOM 851 C CA . ASN A 1 103 ? -1.629 0.430 24.655 1.00 79.81 103 ASN A CA 1
ATOM 852 C C . ASN A 1 103 ? -0.437 -0.055 23.813 1.00 79.81 103 ASN A C 1
ATOM 854 O O . ASN A 1 103 ? -0.178 0.465 22.726 1.00 79.81 103 ASN A O 1
ATOM 858 N N . LEU A 1 104 ? 0.236 -1.119 24.266 1.00 81.19 104 LEU A N 1
ATOM 859 C CA . LEU A 1 104 ? 1.378 -1.719 23.561 1.00 81.19 104 LEU A CA 1
ATOM 860 C C . LEU A 1 104 ? 1.044 -2.098 22.105 1.00 81.19 104 LEU A C 1
ATOM 862 O O . LEU A 1 104 ? 1.836 -1.834 21.207 1.00 81.19 104 LEU A O 1
ATOM 866 N N . SER A 1 105 ? -0.157 -2.635 21.862 1.00 77.44 105 SER A N 1
ATOM 867 C CA . SER A 1 105 ? -0.644 -2.975 20.514 1.00 77.44 105 SER A CA 1
ATOM 868 C C . SER A 1 105 ? -0.643 -1.763 19.571 1.00 77.44 105 SER A C 1
ATOM 870 O O . SER A 1 105 ? -0.107 -1.823 18.465 1.00 77.44 105 SER A O 1
ATOM 872 N N . SER A 1 106 ? -1.146 -0.618 20.040 1.00 75.31 106 SER 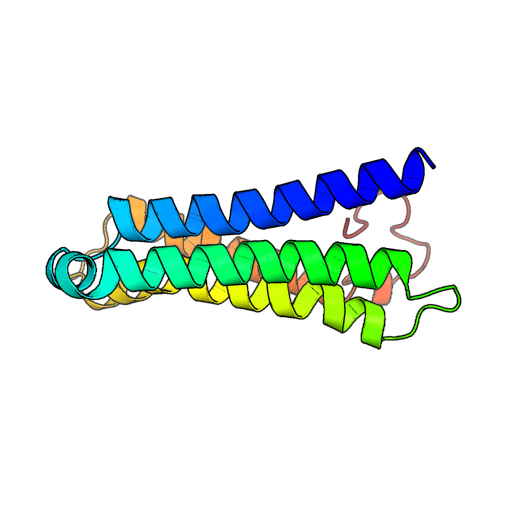A N 1
ATOM 873 C CA . SER A 1 106 ? -1.180 0.631 19.272 1.00 75.31 106 SER A CA 1
ATOM 874 C C . SER A 1 106 ? 0.224 1.141 18.924 1.00 75.31 106 SER A C 1
ATOM 876 O O . SER A 1 106 ? 0.438 1.647 17.824 1.00 75.31 106 SER A O 1
ATOM 878 N N . ILE A 1 107 ? 1.191 0.971 19.833 1.00 79.56 107 ILE A N 1
ATOM 879 C CA . ILE A 1 107 ? 2.597 1.345 19.612 1.00 79.56 107 ILE A CA 1
ATOM 88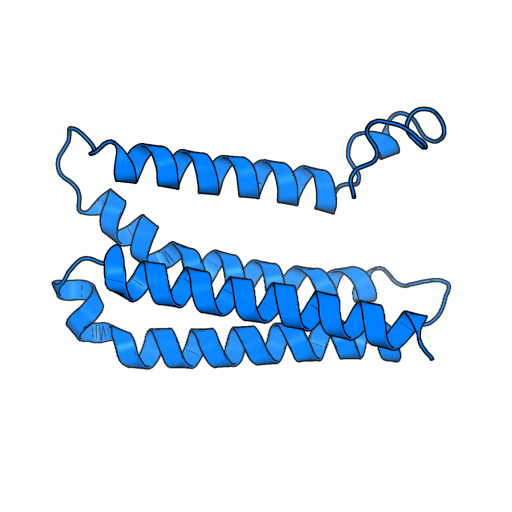0 C C . ILE A 1 107 ? 3.245 0.429 18.566 1.00 79.56 107 ILE A C 1
ATOM 882 O O . ILE A 1 107 ? 3.904 0.918 17.649 1.00 79.56 107 ILE A O 1
ATOM 886 N N . CYS A 1 108 ? 3.036 -0.887 18.662 1.00 82.00 108 CYS A N 1
ATOM 887 C CA . CYS A 1 108 ? 3.555 -1.846 17.686 1.00 82.00 108 CYS A CA 1
ATOM 888 C C . CYS A 1 108 ? 3.004 -1.582 16.278 1.00 82.00 108 CYS A C 1
ATOM 890 O O . CYS A 1 108 ? 3.773 -1.569 15.317 1.00 82.00 108 CYS A O 1
ATOM 892 N N . HIS A 1 109 ? 1.704 -1.303 16.153 1.00 77.75 109 HIS A N 1
ATOM 893 C CA . HIS A 1 109 ? 1.095 -0.965 14.868 1.00 77.75 109 HIS A CA 1
ATOM 894 C C . HIS A 1 109 ? 1.619 0.354 14.287 1.00 77.75 109 HIS A C 1
ATOM 896 O O . HIS A 1 109 ? 1.898 0.423 13.091 1.00 77.75 109 HIS A O 1
ATOM 902 N N . LEU A 1 110 ? 1.825 1.382 15.117 1.00 80.06 110 LEU A N 1
ATOM 903 C CA . LEU A 1 110 ? 2.489 2.616 14.683 1.00 80.06 110 LEU A CA 1
ATOM 904 C C . LEU A 1 110 ? 3.903 2.340 14.160 1.00 80.06 110 LEU A C 1
ATOM 906 O O . LEU A 1 110 ? 4.270 2.829 13.092 1.00 80.06 110 LEU A O 1
ATOM 910 N N . GLY A 1 111 ? 4.670 1.511 14.872 1.00 82.75 111 GLY A N 1
ATOM 911 C CA . GLY A 1 111 ? 5.986 1.058 14.427 1.00 82.75 111 GLY A CA 1
ATOM 912 C C . GLY A 1 111 ? 5.934 0.352 13.070 1.00 82.75 111 GLY A C 1
ATOM 913 O O . GLY A 1 111 ? 6.706 0.693 12.178 1.00 82.75 111 GLY A O 1
ATOM 914 N N . GLN A 1 112 ? 4.987 -0.571 12.875 1.00 84.62 112 GLN A N 1
ATOM 915 C CA . GLN A 1 112 ? 4.786 -1.270 11.600 1.00 84.62 112 GLN A CA 1
ATOM 916 C C . GLN A 1 112 ? 4.486 -0.295 10.449 1.00 84.62 112 GLN A C 1
ATOM 918 O O . GLN A 1 112 ? 5.078 -0.419 9.377 1.00 84.62 112 GLN A O 1
ATOM 923 N N . VAL A 1 113 ? 3.602 0.687 10.660 1.00 82.69 113 VAL A N 1
ATOM 924 C CA . VAL A 1 113 ? 3.260 1.701 9.645 1.00 82.69 113 VAL A CA 1
ATOM 925 C C . VAL A 1 113 ? 4.482 2.551 9.285 1.00 82.69 113 VAL A C 1
ATOM 927 O O . VAL A 1 113 ? 4.735 2.788 8.104 1.00 82.69 113 VAL A O 1
ATOM 930 N N . ILE A 1 114 ? 5.273 2.966 10.279 1.00 84.00 114 ILE A N 1
ATOM 931 C CA . ILE A 1 114 ? 6.505 3.741 10.062 1.00 84.00 114 ILE A CA 1
ATOM 932 C C . ILE A 1 114 ? 7.530 2.921 9.272 1.00 84.00 114 ILE A C 1
ATOM 934 O O . ILE A 1 114 ? 8.083 3.416 8.291 1.00 84.00 114 ILE A O 1
ATOM 938 N N . LEU A 1 115 ? 7.760 1.664 9.658 1.00 84.88 115 LEU A N 1
ATOM 939 C CA . LEU A 1 115 ? 8.685 0.775 8.953 1.00 84.88 115 LEU A CA 1
ATOM 940 C C . LEU A 1 115 ? 8.246 0.535 7.506 1.00 84.88 115 LEU A C 1
ATOM 942 O O . LEU A 1 115 ? 9.083 0.565 6.605 1.00 84.88 115 LEU A O 1
ATOM 946 N N . PHE A 1 116 ? 6.943 0.367 7.268 1.00 83.94 116 PHE A N 1
ATOM 947 C CA . PHE A 1 116 ? 6.408 0.239 5.916 1.00 83.94 116 PHE A CA 1
ATOM 948 C C . PHE A 1 116 ? 6.646 1.504 5.084 1.00 83.94 116 PHE A C 1
ATOM 950 O O . PHE A 1 116 ? 7.102 1.401 3.950 1.00 83.94 116 PHE A O 1
ATOM 957 N N . LEU A 1 117 ? 6.395 2.697 5.635 1.00 82.94 117 LEU A N 1
ATOM 958 C CA . LEU A 1 117 ? 6.656 3.967 4.943 1.00 82.94 117 LEU A CA 1
ATOM 959 C C . LEU A 1 117 ? 8.135 4.138 4.591 1.00 82.94 117 LEU A C 1
ATOM 961 O O . LEU A 1 117 ? 8.457 4.570 3.482 1.00 82.94 117 LEU A O 1
ATOM 965 N N . ILE A 1 118 ? 9.031 3.779 5.514 1.00 83.62 118 ILE A N 1
ATOM 966 C CA . ILE A 1 118 ? 10.476 3.791 5.270 1.00 83.62 118 ILE A CA 1
ATOM 967 C C . ILE A 1 118 ? 10.810 2.835 4.121 1.00 83.62 118 ILE A C 1
ATOM 969 O O . ILE A 1 118 ? 11.427 3.260 3.146 1.00 83.62 118 ILE A O 1
ATOM 973 N N . GLY A 1 119 ? 10.350 1.582 4.186 1.00 81.44 119 GLY A N 1
ATOM 974 C CA . GLY A 1 119 ? 10.578 0.586 3.135 1.00 81.44 119 GLY A CA 1
ATOM 975 C C . GLY A 1 119 ? 10.036 1.026 1.773 1.00 81.44 119 GLY A C 1
ATOM 976 O O . GLY A 1 119 ? 10.763 0.998 0.784 1.00 81.44 119 GLY A O 1
ATOM 977 N N . ALA A 1 120 ? 8.798 1.522 1.726 1.00 81.44 120 ALA A N 1
ATOM 978 C CA . ALA A 1 120 ? 8.170 2.026 0.507 1.00 81.44 120 ALA A CA 1
ATOM 979 C C . ALA A 1 120 ? 8.937 3.216 -0.090 1.00 81.44 120 ALA A C 1
ATOM 981 O O . ALA A 1 120 ? 9.074 3.310 -1.308 1.00 81.44 120 ALA A O 1
ATOM 982 N N . THR A 1 121 ? 9.477 4.101 0.751 1.00 79.12 121 THR A N 1
ATOM 983 C CA . THR A 1 121 ? 10.302 5.235 0.312 1.00 79.12 121 THR A CA 1
ATOM 984 C C . THR A 1 121 ? 11.632 4.751 -0.263 1.00 79.12 121 THR A C 1
ATOM 986 O O . THR A 1 121 ? 12.002 5.143 -1.369 1.00 79.12 121 THR A O 1
ATOM 989 N N . LEU A 1 122 ? 12.338 3.862 0.440 1.00 81.69 122 LEU A N 1
ATOM 990 C CA . LEU A 1 122 ? 13.596 3.291 -0.049 1.00 81.69 122 LEU A CA 1
ATOM 991 C C . LEU A 1 122 ? 13.399 2.576 -1.393 1.00 81.69 122 LEU A C 1
ATOM 993 O O . LEU A 1 122 ? 14.183 2.787 -2.318 1.00 81.69 122 LEU A O 1
ATOM 997 N N . PHE A 1 123 ? 12.306 1.819 -1.521 1.00 78.75 123 PHE A N 1
ATOM 998 C CA . PHE A 1 123 ? 11.926 1.115 -2.744 1.00 78.75 123 PHE A CA 1
ATOM 999 C C . PHE A 1 123 ? 11.535 2.073 -3.881 1.00 78.75 123 PHE A C 1
ATOM 1001 O O . PHE A 1 123 ? 11.909 1.871 -5.031 1.00 78.75 123 PHE A O 1
ATOM 1008 N N . ALA A 1 124 ? 10.782 3.139 -3.600 1.00 75.19 124 ALA A N 1
ATOM 1009 C CA . ALA A 1 124 ? 10.327 4.079 -4.628 1.00 75.19 124 ALA A CA 1
ATOM 1010 C C . ALA A 1 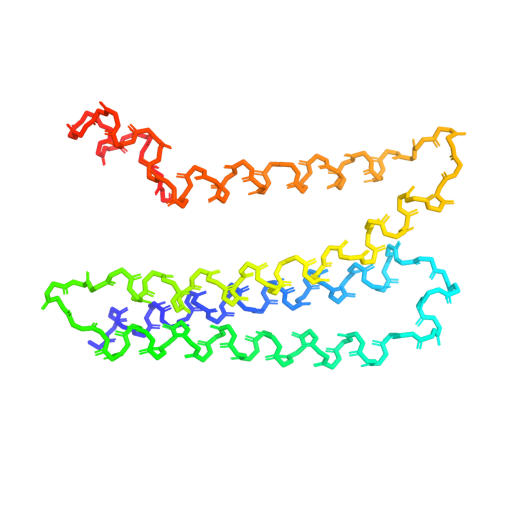124 ? 11.446 4.970 -5.193 1.00 75.19 124 ALA A C 1
ATOM 1012 O O . ALA A 1 124 ? 11.334 5.447 -6.324 1.00 75.19 124 ALA A O 1
ATOM 1013 N N . PHE A 1 125 ? 12.504 5.218 -4.418 1.00 75.88 125 PHE A N 1
ATOM 1014 C CA . PHE A 1 125 ? 13.623 6.076 -4.821 1.00 75.88 125 PHE A CA 1
ATOM 1015 C C . PHE A 1 125 ? 14.902 5.308 -5.176 1.00 75.88 125 PHE A C 1
ATOM 1017 O O . PHE A 1 125 ? 15.909 5.947 -5.495 1.00 75.88 125 PHE A O 1
ATOM 1024 N N . ASP A 1 126 ? 14.854 3.973 -5.138 1.00 73.50 126 ASP A N 1
ATOM 1025 C CA . ASP A 1 126 ? 15.978 3.075 -5.421 1.00 73.50 126 ASP A CA 1
ATOM 1026 C C . ASP A 1 126 ? 17.204 3.398 -4.527 1.00 73.50 126 ASP A C 1
ATOM 1028 O O . ASP A 1 126 ? 18.359 3.432 -4.966 1.00 73.50 126 ASP A O 1
ATOM 1032 N N . LEU A 1 127 ? 16.949 3.708 -3.246 1.00 72.81 127 LEU A N 1
ATOM 1033 C CA . LEU A 1 127 ? 17.957 4.154 -2.272 1.00 72.81 127 LEU A CA 1
ATOM 1034 C C . LEU A 1 127 ? 18.476 2.989 -1.419 1.00 72.81 127 LEU A C 1
ATOM 1036 O O . LEU A 1 127 ? 17.681 2.433 -0.667 1.00 72.81 127 LEU A O 1
ATOM 1040 N N . PRO A 1 128 ? 19.775 2.614 -1.488 1.00 67.62 128 PRO A N 1
ATOM 1041 C CA . PRO A 1 128 ? 20.932 3.452 -1.826 1.00 67.62 128 PRO A CA 1
ATOM 1042 C C . PRO A 1 128 ? 21.651 3.115 -3.144 1.00 67.62 128 PRO A C 1
ATOM 1044 O O . PRO A 1 128 ? 22.677 3.732 -3.434 1.00 67.62 128 PRO A O 1
ATOM 1047 N N . GLN A 1 129 ? 21.135 2.194 -3.964 1.00 68.88 129 GLN A N 1
ATOM 1048 C CA . GLN A 1 129 ? 21.725 1.854 -5.273 1.00 68.88 129 GLN A CA 1
ATOM 1049 C C . GLN A 1 129 ? 21.877 3.072 -6.192 1.00 68.88 129 GLN A C 1
ATOM 1051 O O . GLN A 1 129 ? 22.830 3.153 -6.964 1.00 68.88 129 GLN A O 1
ATOM 1056 N N . ARG A 1 130 ? 21.000 4.071 -6.048 1.00 70.56 130 ARG A N 1
ATOM 1057 C CA . ARG A 1 130 ? 21.124 5.361 -6.733 1.00 70.56 130 ARG A CA 1
ATOM 1058 C C . ARG A 1 130 ? 22.408 6.131 -6.395 1.00 70.56 130 ARG A C 1
ATOM 1060 O O . ARG A 1 130 ? 22.883 6.889 -7.235 1.00 70.56 130 ARG A O 1
ATOM 1067 N N . PHE A 1 131 ? 22.952 5.975 -5.187 1.00 75.25 131 PHE A N 1
ATOM 1068 C CA . PHE A 1 131 ? 24.164 6.675 -4.746 1.00 75.25 131 PHE A CA 1
ATOM 1069 C C . PHE A 1 131 ? 25.451 5.897 -5.042 1.00 75.25 131 PHE A C 1
ATOM 1071 O O . PHE A 1 131 ? 26.487 6.519 -5.268 1.00 75.25 131 PHE A O 1
ATOM 1078 N N . TRP A 1 132 ? 25.388 4.563 -5.093 1.00 75.31 132 TRP A N 1
ATOM 1079 C CA . TRP A 1 132 ? 26.534 3.704 -5.414 1.00 75.31 132 TRP A CA 1
ATOM 1080 C C . TRP A 1 132 ? 26.164 2.634 -6.451 1.00 75.31 132 TRP A C 1
ATOM 1082 O O . TRP A 1 132 ? 26.029 1.456 -6.102 1.00 75.31 132 TRP A O 1
ATOM 1092 N N . PRO A 1 133 ? 25.994 3.023 -7.728 1.00 74.31 133 PRO A N 1
ATOM 1093 C CA . PRO A 1 133 ? 25.656 2.077 -8.787 1.00 74.31 133 PRO A CA 1
ATOM 1094 C C . PRO A 1 133 ? 26.778 1.038 -8.952 1.00 74.31 133 PRO A C 1
ATOM 1096 O O . PRO A 1 133 ? 27.944 1.405 -9.092 1.00 74.31 133 PRO A O 1
ATOM 1099 N N . GLY A 1 134 ? 26.437 -0.254 -8.914 1.00 71.75 134 GLY A N 1
ATOM 1100 C CA . GLY A 1 134 ? 27.379 -1.369 -9.084 1.00 71.75 134 GLY A CA 1
ATOM 1101 C C . GLY A 1 134 ? 28.069 -1.868 -7.806 1.00 71.75 134 GLY A C 1
ATOM 1102 O O . GLY A 1 134 ? 28.671 -2.938 -7.812 1.00 71.75 134 GLY A O 1
ATOM 1103 N N . ALA A 1 135 ? 27.998 -1.126 -6.694 1.00 74.75 135 ALA A N 1
ATOM 1104 C CA . ALA A 1 135 ? 28.650 -1.523 -5.437 1.00 74.75 135 ALA A CA 1
ATOM 1105 C C . ALA A 1 135 ? 27.761 -2.398 -4.534 1.00 74.75 135 ALA A C 1
ATOM 1107 O O . ALA A 1 135 ? 28.265 -3.080 -3.643 1.00 74.75 135 ALA A O 1
ATOM 1108 N N . LEU A 1 136 ? 26.442 -2.363 -4.752 1.00 74.88 136 LEU A N 1
ATOM 1109 C CA . LEU A 1 136 ? 25.418 -2.982 -3.899 1.00 74.88 136 LEU A CA 1
ATOM 1110 C C . LEU A 1 136 ? 24.583 -4.023 -4.663 1.00 74.88 136 LEU A C 1
ATOM 1112 O O . LEU A 1 136 ? 23.432 -4.284 -4.323 1.00 74.88 136 LEU A O 1
ATOM 1116 N N . ASP A 1 137 ? 25.149 -4.596 -5.725 1.00 72.88 137 ASP A N 1
ATOM 1117 C CA . ASP A 1 137 ? 24.429 -5.497 -6.634 1.00 72.88 137 ASP A CA 1
ATOM 1118 C C . ASP A 1 137 ? 24.161 -6.879 -6.006 1.00 72.88 137 ASP A C 1
ATOM 1120 O O . ASP A 1 137 ? 23.223 -7.568 -6.395 1.00 72.88 137 ASP A O 1
ATOM 1124 N N . PHE A 1 138 ? 24.958 -7.281 -5.006 1.00 70.44 138 PHE A N 1
ATOM 1125 C CA . PHE A 1 138 ? 24.832 -8.583 -4.334 1.00 70.44 138 PHE A CA 1
ATOM 1126 C C . PHE A 1 138 ? 24.226 -8.487 -2.930 1.00 70.44 138 PHE A C 1
ATOM 1128 O O . PHE A 1 138 ? 23.388 -9.303 -2.556 1.00 70.44 138 PHE A O 1
ATOM 1135 N N . ILE A 1 139 ? 24.653 -7.496 -2.146 1.00 68.44 139 ILE A N 1
ATOM 1136 C CA . ILE A 1 139 ? 24.217 -7.262 -0.766 1.00 68.44 139 ILE A CA 1
ATOM 1137 C C . ILE A 1 139 ? 23.675 -5.835 -0.718 1.00 68.44 139 ILE A C 1
ATOM 1139 O O . ILE A 1 139 ? 24.325 -4.934 -1.243 1.00 68.44 139 ILE A O 1
ATOM 1143 N N . TRP A 1 140 ? 22.526 -5.633 -0.059 1.00 65.31 140 TRP A N 1
ATOM 1144 C CA . TRP A 1 140 ? 21.910 -4.313 0.159 1.00 65.31 140 TRP A CA 1
ATOM 1145 C C . TRP A 1 140 ? 21.220 -3.678 -1.066 1.00 65.31 140 TRP A C 1
ATOM 1147 O O . TRP A 1 140 ? 20.927 -2.480 -1.075 1.00 65.31 140 TRP A O 1
ATOM 1157 N N . GLN A 1 141 ? 20.912 -4.483 -2.086 1.00 73.12 141 GLN A N 1
ATOM 1158 C CA . GLN A 1 141 ? 19.955 -4.090 -3.120 1.00 73.12 141 GLN A CA 1
ATOM 1159 C C . GLN A 1 141 ? 18.553 -3.914 -2.525 1.00 73.12 141 GLN A C 1
ATOM 1161 O O . GLN A 1 141 ? 18.143 -4.703 -1.674 1.00 73.12 141 GLN A O 1
ATOM 1166 N N . ILE A 1 142 ? 17.822 -2.883 -2.962 1.00 64.69 142 ILE A N 1
ATOM 1167 C CA . ILE A 1 142 ? 16.431 -2.677 -2.539 1.00 64.69 142 ILE A CA 1
ATOM 1168 C C . ILE A 1 142 ? 15.537 -3.524 -3.439 1.00 64.69 142 ILE A C 1
ATOM 1170 O O . ILE A 1 142 ? 15.082 -3.063 -4.486 1.00 64.69 142 ILE A O 1
ATOM 1174 N N . HIS A 1 143 ? 15.317 -4.772 -3.042 1.00 64.25 143 HIS A N 1
ATOM 1175 C CA . HIS A 1 143 ? 14.310 -5.649 -3.624 1.00 64.25 143 HIS A CA 1
ATOM 1176 C C . HIS A 1 143 ? 13.838 -6.663 -2.586 1.00 64.25 143 HIS A C 1
ATOM 1178 O O . HIS A 1 143 ? 14.710 -7.226 -1.886 1.00 64.25 143 HIS A O 1
#

Sequence (143 aa):
TIHTTSFSIDYVGISVHGFGSGFLHIYYSAPQWYYDKIEYQYVFILLLLGIFACFLNCFAQYYFHPPYPPLKRICQFLPCGILWIYSIIPLIIGLFSCKFPLNLSSICHLGQVILFLIGATLFAFDLPQRFWPGALDFIWQIH

Radius of gyration: 17.84 Å; chains: 1; bounding box: 50×29×51 Å